Protein AF-A0A240CCH0-F1 (afdb_monomer)

Mean predicted aligned error: 7.65 Å

Solvent-accessible surface area (backbone atoms only — not comparable to full-atom values): 7512 Å² total; per-residue (Å²): 132,91,73,50,60,68,54,50,53,52,48,42,43,70,39,34,40,40,63,88,88,50,55,71,71,58,51,34,51,34,49,73,75,74,46,52,63,71,65,44,54,63,55,50,75,82,40,58,70,45,80,42,80,54,97,92,39,81,43,74,23,41,44,98,39,40,52,61,56,38,50,51,52,54,50,48,55,53,52,50,49,59,53,50,50,52,51,50,52,54,51,52,50,51,51,50,54,50,52,51,51,55,59,73,67,50,93,55,100,53,88,57,53,67,60,50,54,51,51,51,52,51,47,57,68,72,67,50,131

Radius of gyration: 25.86 Å; Cα contacts (8 Å, |Δi|>4): 85; chains: 1; bounding box: 55×28×75 Å

pLDDT: mean 89.62, std 11.73, range [39.0, 98.44]

Nearest PDB structures (foldseek):
  7d18-assembly1_A  TM=2.491E-01  e=4.962E+00  Acidobacteriales bacterium 59-55

Structure (mmCIF, N/CA/C/O backbone):
data_AF-A0A240CCH0-F1
#
_entry.id   AF-A0A240CCH0-F1
#
loop_
_atom_site.group_PDB
_atom_site.id
_atom_site.type_symbol
_atom_site.label_atom_id
_atom_site.label_alt_id
_atom_site.label_comp_id
_atom_site.label_asym_id
_atom_site.label_entity_id
_atom_site.label_seq_id
_atom_site.pdbx_PDB_ins_code
_atom_site.Cartn_x
_atom_site.Cartn_y
_atom_site.Cartn_z
_atom_site.occupancy
_atom_site.B_iso_or_equiv
_atom_site.auth_seq_id
_atom_site.auth_comp_id
_atom_site.auth_asym_id
_atom_site.auth_atom_id
_atom_site.pdbx_PDB_model_num
ATOM 1 N N . MET A 1 1 ? 10.744 -8.075 18.490 1.00 41.22 1 MET A N 1
ATOM 2 C CA . MET A 1 1 ? 9.514 -8.696 19.030 1.00 41.22 1 MET A CA 1
ATOM 3 C C . MET A 1 1 ? 8.571 -8.939 17.858 1.00 41.22 1 MET A C 1
ATOM 5 O O . MET A 1 1 ? 8.174 -7.968 17.230 1.00 41.22 1 MET A O 1
ATOM 9 N N . LEU A 1 2 ? 8.290 -10.198 17.497 1.00 53.16 2 LEU A N 1
ATOM 10 C CA . LEU A 1 2 ? 7.266 -10.518 16.492 1.00 53.16 2 LEU A CA 1
ATOM 11 C C . LEU A 1 2 ? 5.896 -10.219 17.112 1.00 53.16 2 LEU A C 1
ATOM 13 O O . LEU A 1 2 ? 5.491 -10.874 18.069 1.00 53.16 2 LEU A O 1
ATOM 17 N N . LEU A 1 3 ? 5.216 -9.187 16.617 1.00 77.94 3 LEU A N 1
ATOM 18 C CA . LEU A 1 3 ? 3.843 -8.885 17.013 1.00 77.94 3 LEU A CA 1
ATOM 19 C C . LEU A 1 3 ? 2.902 -9.852 16.287 1.00 77.94 3 LEU A C 1
ATOM 21 O O . LEU A 1 3 ? 3.013 -10.030 15.076 1.00 77.94 3 LEU A O 1
ATOM 25 N N . SER A 1 4 ? 1.970 -10.469 17.016 1.00 92.94 4 SER A N 1
ATOM 26 C CA . SER A 1 4 ? 0.920 -11.293 16.403 1.00 92.94 4 SER A CA 1
ATOM 27 C C . SER A 1 4 ? -0.037 -10.431 15.566 1.00 92.94 4 SER A C 1
ATOM 29 O O . SER A 1 4 ? -0.204 -9.245 15.859 1.00 92.94 4 SER A O 1
ATOM 31 N N . PHE A 1 5 ? -0.743 -11.009 14.586 1.00 94.88 5 PHE A N 1
ATOM 32 C CA . PHE A 1 5 ? -1.762 -10.270 13.819 1.00 94.88 5 PHE A CA 1
ATOM 33 C C . PHE A 1 5 ? -2.822 -9.625 14.716 1.00 94.88 5 PHE A C 1
ATOM 35 O O . PHE A 1 5 ? -3.210 -8.481 14.499 1.00 94.88 5 PHE A O 1
ATOM 42 N N . LYS A 1 6 ? -3.222 -10.312 15.790 1.00 94.94 6 LYS A N 1
ATOM 43 C CA . LYS A 1 6 ? -4.138 -9.764 16.795 1.00 94.94 6 LYS A CA 1
ATOM 44 C C . LYS A 1 6 ? -3.549 -8.529 17.489 1.00 94.94 6 LYS A C 1
ATOM 46 O O . LYS A 1 6 ? -4.237 -7.525 17.649 1.00 94.94 6 LYS A O 1
ATOM 51 N N . SER A 1 7 ? -2.268 -8.576 17.860 1.00 95.25 7 SER A N 1
ATOM 52 C CA . SER A 1 7 ? -1.555 -7.429 18.441 1.00 95.25 7 SER A CA 1
ATOM 53 C C . SER A 1 7 ? -1.483 -6.249 17.468 1.00 95.25 7 SER A C 1
ATOM 55 O O . SER A 1 7 ? -1.626 -5.106 17.894 1.00 95.25 7 SER A O 1
ATOM 57 N N . LEU A 1 8 ? -1.314 -6.515 16.170 1.00 95.69 8 LEU A N 1
ATOM 58 C CA . LEU A 1 8 ? -1.315 -5.482 15.132 1.00 95.69 8 LEU A CA 1
ATOM 59 C C . LEU A 1 8 ? -2.694 -4.826 14.988 1.00 95.69 8 LEU A C 1
ATOM 61 O O . LEU A 1 8 ? -2.768 -3.601 14.965 1.00 95.69 8 LEU A O 1
ATOM 65 N N . ILE A 1 9 ? -3.785 -5.600 14.994 1.00 96.12 9 ILE A N 1
ATOM 66 C CA . ILE A 1 9 ? -5.150 -5.044 14.997 1.00 96.12 9 ILE A CA 1
ATOM 67 C C . ILE A 1 9 ? -5.389 -4.159 16.224 1.00 96.12 9 ILE A C 1
ATOM 69 O O . ILE A 1 9 ? -5.875 -3.036 16.084 1.00 96.12 9 ILE A O 1
ATOM 73 N N . PHE A 1 10 ? -4.992 -4.603 17.421 1.00 95.06 10 PHE A N 1
ATOM 74 C CA . PHE A 1 10 ? -5.100 -3.766 18.620 1.00 95.06 10 PHE A CA 1
ATOM 75 C C . PHE A 1 10 ? -4.282 -2.481 18.518 1.00 95.06 10 PHE A C 1
ATOM 77 O O . PHE A 1 10 ? -4.746 -1.425 18.945 1.00 95.06 10 PHE A O 1
ATOM 84 N N . TYR A 1 11 ? -3.088 -2.548 17.932 1.00 94.56 11 TYR A N 1
ATOM 85 C CA . TYR A 1 11 ? -2.259 -1.369 17.731 1.00 94.56 11 TYR A CA 1
ATOM 86 C C . TYR A 1 11 ? -2.895 -0.377 16.746 1.00 94.56 11 TYR A C 1
ATOM 88 O O . TYR A 1 11 ? -2.901 0.823 17.013 1.00 94.56 11 TYR A O 1
ATOM 96 N N . MET A 1 12 ? -3.512 -0.858 15.661 1.00 95.19 12 MET A N 1
ATOM 97 C CA . MET A 1 12 ? -4.259 -0.004 14.728 1.00 95.19 12 MET A CA 1
ATOM 98 C C . MET A 1 12 ? -5.436 0.690 15.423 1.00 95.19 12 MET A C 1
ATOM 100 O O . MET A 1 12 ? -5.598 1.903 15.294 1.00 95.19 12 MET A O 1
ATOM 104 N N . LYS A 1 13 ? -6.196 -0.038 16.249 1.00 95.19 13 LYS A N 1
ATOM 105 C CA . LYS A 1 13 ? -7.265 0.554 17.073 1.00 95.19 13 LYS A CA 1
ATOM 106 C C . LYS A 1 13 ? -6.728 1.596 18.048 1.00 95.19 13 LYS A C 1
ATOM 108 O O . LYS A 1 13 ? -7.287 2.682 18.179 1.00 95.19 13 LYS A O 1
ATOM 113 N N . PHE A 1 14 ? -5.610 1.300 18.713 1.00 94.00 14 PHE A N 1
ATOM 114 C CA . PHE A 1 14 ? -4.947 2.258 19.596 1.00 94.00 14 PHE A CA 1
ATOM 115 C C . PHE A 1 14 ? -4.561 3.539 18.845 1.00 94.00 14 PHE A C 1
ATOM 117 O O . PHE A 1 14 ? -4.776 4.630 19.373 1.00 94.00 14 PHE A O 1
ATOM 124 N N . LYS A 1 15 ? -4.077 3.406 17.605 1.00 93.56 15 LYS A N 1
ATOM 125 C CA . LYS A 1 15 ? -3.738 4.507 16.697 1.00 93.56 15 LYS A CA 1
ATOM 126 C C . LYS A 1 15 ? -4.941 5.262 16.129 1.00 93.56 15 LYS A C 1
ATOM 128 O O . LYS A 1 15 ? -4.724 6.278 15.482 1.00 93.56 15 LYS A O 1
ATOM 133 N N . GLY A 1 16 ? -6.173 4.847 16.416 1.00 94.44 16 GLY A N 1
ATOM 134 C CA . GLY A 1 16 ? -7.388 5.545 15.985 1.00 94.44 16 GLY A CA 1
ATOM 135 C C . GLY A 1 16 ? -8.019 4.998 14.707 1.00 94.44 16 GLY A C 1
ATOM 136 O O . GLY A 1 16 ? -8.859 5.675 14.133 1.00 94.44 16 GLY A O 1
ATOM 137 N N . VAL A 1 17 ? -7.631 3.797 14.262 1.00 96.69 17 VAL A N 1
ATOM 138 C CA . VAL A 1 17 ? -8.295 3.121 13.141 1.00 96.69 17 VAL A CA 1
ATOM 139 C C . VAL A 1 17 ? -9.590 2.468 13.610 1.00 96.69 17 VAL A C 1
ATOM 141 O O . VAL A 1 17 ? -9.593 1.665 14.549 1.00 96.69 17 VAL A O 1
ATOM 144 N N . GLU A 1 18 ? -10.675 2.801 12.926 1.00 97.06 18 GLU A N 1
ATOM 145 C CA . GLU A 1 18 ? -12.004 2.237 13.134 1.00 97.06 18 GLU A CA 1
ATOM 146 C C . GLU A 1 18 ? -12.183 0.924 12.354 1.00 97.06 18 GLU A C 1
ATOM 148 O O . GLU A 1 18 ? -11.455 0.629 11.406 1.00 97.06 18 GLU A O 1
ATOM 153 N N . PHE A 1 19 ? -13.115 0.088 12.810 1.00 97.06 19 PHE A N 1
ATOM 154 C CA . PHE A 1 19 ? -13.404 -1.234 12.237 1.00 97.06 19 PHE A CA 1
ATOM 155 C C . PHE A 1 19 ? -14.921 -1.398 12.073 1.00 97.06 19 PHE A C 1
ATOM 157 O O . PHE A 1 19 ? -15.514 -2.381 12.513 1.00 97.06 19 PHE A O 1
ATOM 164 N N . ASN A 1 20 ? -15.561 -0.387 11.491 1.00 96.94 20 ASN A N 1
ATOM 165 C CA . ASN A 1 20 ? -17.010 -0.299 11.329 1.00 96.94 20 ASN A CA 1
ATOM 166 C C . ASN A 1 20 ? -17.514 -1.186 10.180 1.00 96.94 20 ASN A C 1
ATOM 168 O O . ASN A 1 20 ? -18.660 -1.630 10.201 1.00 96.94 20 ASN A O 1
ATOM 172 N N . HIS A 1 21 ? -16.666 -1.461 9.180 1.00 96.38 21 HIS A N 1
ATOM 173 C CA . HIS A 1 21 ? -17.048 -2.173 7.949 1.00 96.38 21 HIS A CA 1
ATOM 174 C C . HIS A 1 21 ? -16.407 -3.556 7.781 1.00 96.38 21 HIS A C 1
ATOM 176 O O . HIS A 1 21 ? -16.568 -4.194 6.741 1.00 96.38 21 HIS A O 1
ATOM 182 N N . ILE A 1 22 ? -15.654 -4.018 8.776 1.00 95.31 22 ILE A N 1
ATOM 183 C CA . ILE A 1 22 ? -14.973 -5.313 8.761 1.00 95.31 22 ILE A CA 1
ATOM 184 C C . ILE A 1 22 ? -14.777 -5.786 10.197 1.00 95.31 22 ILE A C 1
ATOM 186 O O . ILE A 1 22 ? -14.419 -5.000 11.074 1.00 95.31 22 ILE A O 1
ATOM 190 N N . ASN A 1 23 ? -14.993 -7.073 10.455 1.00 96.00 23 ASN A N 1
ATOM 191 C CA . ASN A 1 23 ? -14.751 -7.611 11.791 1.00 96.00 23 ASN A CA 1
ATOM 192 C C . ASN A 1 23 ? -13.257 -7.912 12.020 1.00 96.00 23 ASN A C 1
ATOM 194 O O . ASN A 1 23 ? -12.466 -8.038 11.084 1.00 96.00 23 ASN A O 1
ATOM 198 N N . GLU A 1 24 ? -12.854 -8.054 13.285 1.00 94.56 24 GLU A N 1
ATOM 199 C CA . GLU A 1 24 ? -11.447 -8.287 13.640 1.00 94.56 24 GLU A CA 1
ATOM 200 C C . GLU A 1 24 ? -10.872 -9.573 13.035 1.00 94.56 24 GLU A C 1
ATOM 202 O O . GLU A 1 24 ? -9.704 -9.603 12.656 1.00 94.56 24 GLU A O 1
ATOM 207 N N . PHE A 1 25 ? -11.674 -10.635 12.934 1.00 96.12 25 PHE A N 1
ATOM 208 C CA . PHE A 1 25 ? -11.224 -11.913 12.384 1.00 96.12 25 PHE A CA 1
ATOM 209 C C . PHE A 1 25 ? -10.898 -11.794 10.891 1.00 96.12 25 PHE A C 1
ATOM 211 O O . PHE A 1 25 ? -9.861 -12.272 10.430 1.00 96.12 25 PHE A O 1
ATOM 218 N N . GLU A 1 26 ? -11.747 -11.105 10.134 1.00 96.81 26 GLU A N 1
ATOM 219 C CA . GLU A 1 26 ? -1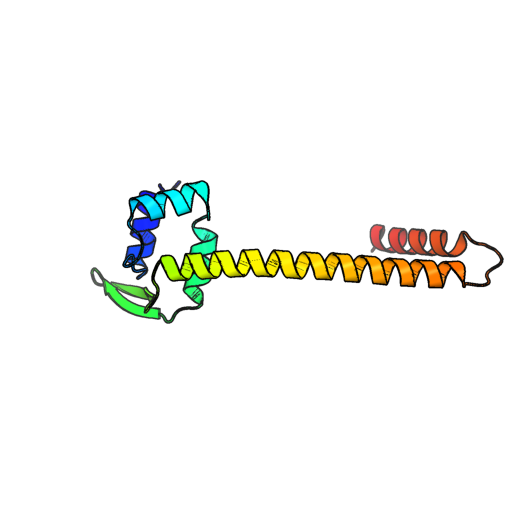1.497 -10.790 8.731 1.00 96.81 26 GLU A CA 1
ATOM 220 C C . GLU A 1 26 ? -10.301 -9.854 8.569 1.00 96.81 26 GLU A C 1
ATOM 222 O O . GLU A 1 26 ? -9.465 -10.085 7.697 1.00 96.81 26 GLU A O 1
ATOM 227 N N . ALA A 1 27 ? -10.163 -8.845 9.430 1.00 96.75 27 ALA A N 1
ATOM 228 C CA . ALA A 1 27 ? -9.014 -7.948 9.400 1.00 96.75 27 ALA A CA 1
ATOM 229 C C . ALA A 1 27 ? -7.689 -8.681 9.680 1.00 96.75 27 ALA A C 1
ATOM 231 O O . ALA A 1 27 ? -6.691 -8.420 9.008 1.00 96.75 27 ALA A O 1
ATOM 232 N N . ILE A 1 28 ? -7.680 -9.651 10.603 1.00 96.56 28 ILE A N 1
ATOM 233 C CA . ILE A 1 28 ? -6.533 -10.545 10.832 1.00 96.56 28 ILE A CA 1
ATOM 234 C C . ILE A 1 28 ? -6.201 -11.322 9.557 1.00 96.56 28 ILE A C 1
ATOM 236 O O . ILE A 1 28 ? -5.056 -11.283 9.113 1.00 96.56 28 ILE A O 1
ATOM 240 N N . LYS A 1 29 ? -7.196 -11.951 8.915 1.00 96.94 29 LYS A N 1
ATOM 241 C CA . LYS A 1 29 ? -6.983 -12.667 7.645 1.00 96.94 29 LYS A CA 1
ATOM 242 C C . LYS A 1 29 ? -6.448 -11.757 6.545 1.00 96.94 29 LYS A C 1
ATOM 244 O O . LYS A 1 29 ? -5.674 -12.197 5.699 1.00 96.94 29 LYS A O 1
ATOM 249 N N . VAL A 1 30 ? -6.862 -10.492 6.528 1.00 96.69 30 VAL A N 1
ATOM 250 C CA . VAL A 1 30 ? -6.330 -9.510 5.585 1.00 96.69 30 VAL A CA 1
ATOM 251 C C . VAL A 1 30 ? -4.847 -9.261 5.843 1.00 96.69 30 VAL A C 1
ATOM 253 O O . VAL A 1 30 ? -4.082 -9.308 4.882 1.00 96.69 30 VAL A O 1
ATOM 256 N N . LEU A 1 31 ? -4.449 -9.043 7.101 1.00 95.56 31 LEU A N 1
ATOM 257 C CA . LEU A 1 31 ? -3.044 -8.846 7.478 1.00 95.56 31 LEU A CA 1
ATOM 258 C C . LEU A 1 31 ? -2.167 -10.084 7.236 1.00 95.56 31 LEU A C 1
ATOM 260 O O . LEU A 1 31 ? -0.958 -9.959 7.050 1.00 95.56 31 LEU A O 1
ATOM 264 N N . GLU A 1 32 ? -2.773 -11.268 7.265 1.00 95.06 32 GLU A N 1
ATOM 265 C CA . GLU A 1 32 ? -2.086 -12.544 7.084 1.00 95.06 32 GLU A CA 1
ATOM 266 C C . GLU A 1 32 ? -1.903 -12.914 5.608 1.00 95.06 32 GLU A C 1
ATOM 268 O O . GLU A 1 32 ? -0.815 -13.322 5.209 1.00 95.06 32 GLU A O 1
ATOM 273 N N . TYR A 1 33 ? -2.942 -12.743 4.785 1.00 94.94 33 TYR A N 1
ATOM 274 C CA . TYR A 1 33 ? -2.972 -13.315 3.433 1.00 94.94 33 TYR A CA 1
ATOM 275 C C . TYR A 1 33 ? -3.069 -12.296 2.296 1.00 94.94 33 TYR A C 1
ATOM 277 O O . TYR A 1 33 ? -2.828 -12.662 1.147 1.00 94.94 33 TYR A O 1
ATOM 285 N N . LYS A 1 34 ? -3.476 -11.047 2.559 1.00 92.44 34 LYS A N 1
ATOM 286 C CA . LYS A 1 34 ? -3.814 -10.084 1.489 1.00 92.44 34 LYS A CA 1
ATOM 287 C C . LYS A 1 34 ? -2.928 -8.845 1.470 1.00 92.44 34 LYS A C 1
ATOM 289 O O . LYS A 1 34 ? -2.531 -8.396 0.402 1.00 92.44 34 LYS A O 1
ATOM 294 N N . ASN A 1 35 ? -2.650 -8.266 2.631 1.00 93.69 35 ASN A N 1
ATOM 295 C CA . ASN A 1 35 ? -1.817 -7.078 2.789 1.00 93.69 35 ASN A CA 1
ATOM 296 C C . ASN A 1 35 ? -0.973 -7.225 4.049 1.00 93.69 35 ASN A C 1
ATOM 298 O O . ASN A 1 35 ? -1.409 -7.848 5.000 1.00 93.69 35 ASN A O 1
ATOM 302 N N . TYR A 1 36 ? 0.198 -6.600 4.099 1.00 92.62 36 TYR A N 1
ATOM 303 C CA . TYR A 1 36 ? 1.001 -6.561 5.319 1.00 92.62 36 TYR A CA 1
ATOM 304 C C . TYR A 1 36 ? 0.776 -5.247 6.072 1.00 92.62 36 TYR A C 1
ATOM 306 O O . TYR A 1 36 ? 0.518 -4.200 5.474 1.00 92.62 36 TYR A O 1
ATOM 314 N N . TYR A 1 37 ? 0.916 -5.299 7.396 1.00 94.44 37 TYR A N 1
ATOM 315 C CA . TYR A 1 37 ? 0.652 -4.172 8.293 1.00 94.44 37 TYR A CA 1
ATOM 316 C C . TYR A 1 37 ? 1.349 -2.874 7.867 1.00 94.44 37 TYR A C 1
ATOM 318 O O . TYR A 1 37 ? 0.698 -1.838 7.792 1.00 94.44 37 TYR A O 1
ATOM 326 N N . PHE A 1 38 ? 2.644 -2.922 7.532 1.00 92.94 38 PHE A N 1
ATOM 327 C CA . PHE A 1 38 ? 3.404 -1.712 7.196 1.00 92.94 38 PHE A CA 1
ATOM 328 C C . PHE A 1 38 ? 2.853 -0.972 5.970 1.00 92.94 38 PHE A C 1
ATOM 330 O O . PHE A 1 38 ? 2.880 0.255 5.959 1.00 92.94 38 PHE A O 1
ATOM 337 N N . LYS A 1 39 ? 2.288 -1.691 4.988 1.00 93.88 39 LYS A N 1
ATOM 338 C CA . LYS A 1 39 ? 1.628 -1.081 3.825 1.00 93.88 39 LYS A CA 1
ATOM 339 C C . LYS A 1 39 ? 0.365 -0.327 4.229 1.00 93.88 39 LYS A C 1
ATOM 341 O O . LYS A 1 39 ? 0.166 0.810 3.826 1.00 93.88 39 LYS A O 1
ATOM 346 N N . LEU A 1 40 ? -0.492 -0.950 5.037 1.00 95.50 40 LEU A N 1
ATOM 347 C CA . LEU A 1 40 ? -1.715 -0.287 5.500 1.00 95.50 40 LEU A CA 1
ATOM 348 C C . LEU A 1 40 ? -1.386 0.886 6.428 1.00 95.50 40 LEU A C 1
ATOM 350 O O . LEU A 1 40 ? -2.004 1.941 6.336 1.00 95.50 40 LEU A O 1
ATOM 354 N N . ASN A 1 41 ? -0.365 0.724 7.270 1.00 93.25 41 ASN A N 1
ATOM 355 C CA . ASN A 1 41 ? 0.108 1.755 8.182 1.00 93.25 41 ASN A CA 1
ATOM 356 C C . ASN A 1 41 ? 0.612 2.999 7.436 1.00 93.25 41 ASN A C 1
ATOM 358 O O . ASN A 1 41 ? 0.314 4.103 7.875 1.00 93.25 41 ASN A O 1
ATOM 362 N N . SER A 1 42 ? 1.323 2.852 6.309 1.00 94.50 42 SER A N 1
ATOM 363 C CA . SER A 1 42 ? 1.776 4.015 5.527 1.00 94.50 42 SER A CA 1
ATOM 364 C C . SER A 1 42 ? 0.625 4.830 4.938 1.00 94.50 42 SER A C 1
ATOM 366 O O . SER A 1 42 ? 0.771 6.027 4.724 1.00 94.50 42 SER A O 1
ATOM 368 N N . TYR A 1 43 ? -0.542 4.221 4.703 1.00 95.50 43 TYR A N 1
ATOM 369 C CA . TYR A 1 43 ? -1.711 4.961 4.222 1.00 95.50 43 TYR A CA 1
ATOM 370 C C . TYR A 1 43 ? -2.387 5.791 5.311 1.00 95.50 43 TYR A C 1
ATOM 372 O O . TYR A 1 43 ? -3.101 6.736 4.985 1.00 95.50 43 TYR A O 1
ATOM 380 N N . MET A 1 44 ? -2.149 5.487 6.590 1.00 94.25 44 MET A N 1
ATOM 381 C CA . MET A 1 44 ? -2.715 6.262 7.695 1.00 94.25 44 MET A CA 1
ATOM 382 C C . MET A 1 44 ? -2.149 7.685 7.749 1.00 94.25 44 MET A C 1
ATOM 384 O O . MET A 1 44 ? -2.831 8.588 8.223 1.00 94.25 44 MET A O 1
ATOM 388 N N . ASP A 1 45 ? -0.930 7.913 7.250 1.00 90.94 45 ASP A N 1
ATOM 389 C CA . ASP A 1 45 ? -0.321 9.250 7.215 1.00 90.94 45 ASP A CA 1
ATOM 390 C C . ASP A 1 45 ? -1.058 10.223 6.281 1.00 90.94 45 ASP A C 1
ATOM 392 O O . ASP A 1 45 ? -0.906 11.433 6.420 1.00 90.94 45 ASP A O 1
ATOM 396 N N . ASN A 1 46 ? -1.931 9.713 5.406 1.00 92.19 46 ASN A N 1
ATOM 397 C CA . ASN A 1 46 ? -2.823 10.528 4.579 1.00 92.19 46 ASN A CA 1
ATOM 398 C C . ASN A 1 46 ? -4.053 11.052 5.345 1.00 92.19 46 ASN A C 1
ATOM 400 O O . ASN A 1 46 ? -4.855 11.789 4.775 1.00 92.19 46 ASN A O 1
ATOM 404 N N . TYR A 1 47 ? -4.228 10.665 6.613 1.00 94.81 47 TYR A N 1
ATOM 405 C CA . TYR A 1 47 ? -5.366 11.049 7.445 1.00 94.81 47 TYR A CA 1
ATOM 406 C C . TYR A 1 47 ? -4.951 12.041 8.536 1.00 94.81 47 TYR A C 1
ATOM 408 O O . TYR A 1 47 ? -3.852 11.926 9.091 1.00 94.81 47 TYR A O 1
ATOM 416 N N . PRO A 1 48 ? -5.835 12.991 8.897 1.00 94.31 48 PRO A N 1
ATOM 417 C CA . PRO A 1 48 ? -5.560 13.949 9.958 1.00 94.31 48 PRO A CA 1
ATOM 418 C C . PRO A 1 48 ? -5.318 13.248 11.300 1.00 94.31 48 PRO A C 1
ATOM 420 O O . PRO A 1 48 ? -5.896 12.198 11.595 1.00 94.31 48 PRO A O 1
ATOM 423 N N . LYS A 1 49 ? -4.466 13.855 12.128 1.00 94.88 49 LYS A N 1
ATOM 424 C CA . LYS A 1 49 ? -4.117 13.374 13.470 1.00 94.88 49 LYS A CA 1
ATOM 425 C C . LYS A 1 49 ? -4.684 14.322 14.522 1.00 94.88 49 LYS A C 1
ATOM 427 O O . LYS A 1 49 ? -4.771 15.526 14.298 1.00 94.88 49 LYS A O 1
ATOM 432 N N . GLN A 1 50 ? -5.044 13.773 15.676 1.00 94.00 50 GLN A N 1
ATOM 433 C CA . GLN A 1 50 ? -5.396 14.528 16.871 1.00 94.00 50 GLN A CA 1
ATOM 434 C C . GLN A 1 50 ? -4.545 14.087 18.059 1.00 94.00 50 GLN A C 1
ATOM 436 O O . GLN A 1 50 ? -4.255 12.900 18.234 1.00 94.00 50 GLN A O 1
ATOM 441 N N . THR A 1 51 ? -4.192 15.045 18.909 1.00 95.06 51 THR A N 1
ATOM 442 C CA . THR A 1 51 ? -3.501 14.781 20.169 1.00 95.06 51 THR A CA 1
ATOM 443 C C . THR A 1 51 ? -4.524 14.530 21.266 1.00 95.06 51 THR A C 1
ATOM 445 O O . THR A 1 51 ? -5.347 15.392 21.567 1.00 95.06 51 THR A O 1
ATOM 448 N N . VAL A 1 52 ? -4.460 13.360 21.897 1.00 92.25 52 VAL A N 1
ATOM 449 C CA . VAL A 1 52 ? -5.348 12.970 23.000 1.00 92.25 52 VAL A CA 1
ATOM 450 C C . VAL A 1 52 ? -4.545 12.617 24.243 1.00 92.25 52 VAL A C 1
ATOM 452 O O . VAL A 1 52 ? -3.429 12.107 24.158 1.00 92.25 52 VAL A O 1
ATOM 455 N N . LYS A 1 53 ? -5.117 12.866 25.424 1.00 92.75 53 LYS A N 1
ATOM 456 C CA . LYS A 1 53 ? -4.514 12.450 26.693 1.00 92.75 53 LYS A CA 1
ATOM 457 C C . LYS A 1 53 ? -4.917 11.005 27.000 1.00 92.75 53 LYS A C 1
ATOM 459 O O . LYS A 1 53 ? -6.097 10.717 27.174 1.00 92.75 53 LYS A O 1
ATOM 464 N N . TYR A 1 54 ? -3.947 10.101 27.089 1.00 89.44 54 TYR A N 1
ATOM 465 C CA . TYR A 1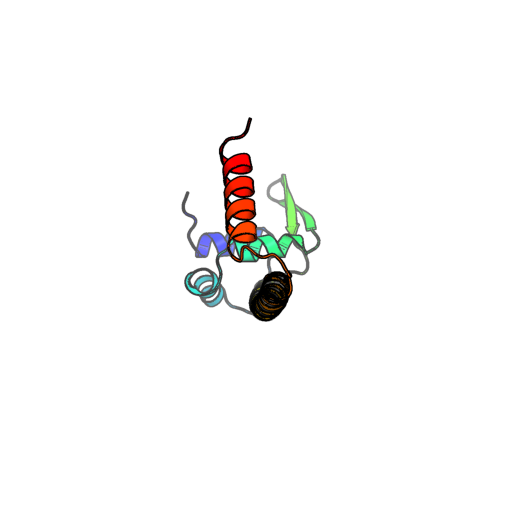 54 ? -4.138 8.692 27.434 1.00 89.44 54 TYR A CA 1
ATOM 466 C C . TYR A 1 54 ? -3.154 8.301 28.539 1.00 89.44 54 TYR A C 1
ATOM 468 O O . TYR A 1 54 ? -1.954 8.509 28.400 1.00 89.44 54 TYR A O 1
ATOM 476 N N . GLN A 1 55 ? -3.661 7.776 29.661 1.00 91.44 55 GLN A N 1
ATOM 477 C CA . GLN A 1 55 ? -2.845 7.390 30.829 1.00 91.44 55 GLN A CA 1
ATOM 478 C C . GLN A 1 55 ? -1.863 8.486 31.299 1.00 91.44 55 GLN A C 1
ATOM 480 O O . GLN A 1 55 ? -0.726 8.219 31.670 1.00 91.44 55 GLN A O 1
ATOM 485 N N . GLY A 1 56 ? -2.296 9.750 31.265 1.00 90.69 56 GLY A N 1
ATOM 486 C CA . GLY A 1 56 ? -1.474 10.887 31.694 1.00 90.69 56 GLY A CA 1
ATOM 487 C C . GLY A 1 56 ? -0.471 11.397 30.654 1.00 90.69 56 GLY A C 1
ATOM 488 O O . GLY A 1 56 ? 0.116 12.450 30.882 1.00 90.69 56 GLY A O 1
ATOM 489 N N . GLN A 1 57 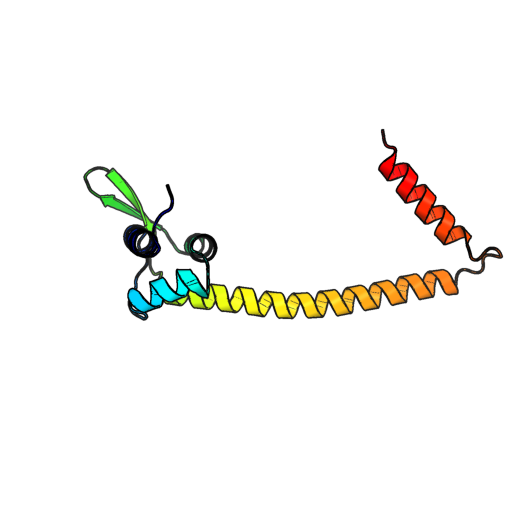? -0.329 10.729 29.507 1.00 90.88 57 GLN A N 1
ATOM 490 C CA . GLN A 1 57 ? 0.552 11.135 28.410 1.00 90.88 57 GLN A CA 1
ATOM 491 C C . GLN A 1 57 ? -0.247 11.656 27.213 1.00 90.88 57 GLN A C 1
ATOM 493 O O . GLN A 1 57 ? -1.385 11.248 26.985 1.00 90.88 57 GLN A O 1
ATOM 498 N N . PHE A 1 58 ? 0.349 12.564 26.441 1.00 91.62 58 PHE A N 1
ATOM 499 C CA . PHE A 1 58 ? -0.210 13.009 25.167 1.00 91.62 58 PHE A CA 1
ATOM 500 C C . PHE A 1 58 ? 0.216 12.045 24.059 1.00 91.62 58 PHE A C 1
ATOM 502 O O . PHE A 1 58 ? 1.405 11.794 23.880 1.00 91.62 58 PHE A O 1
ATOM 509 N N . VAL A 1 59 ? -0.755 11.500 23.330 1.00 93.19 59 VAL A N 1
ATOM 510 C CA . VAL A 1 59 ? -0.529 10.573 22.216 1.00 93.19 59 VAL A CA 1
ATOM 511 C C . VAL A 1 59 ? -1.282 11.043 20.980 1.00 93.19 59 VAL A C 1
ATOM 513 O O . VAL A 1 59 ? -2.410 11.523 21.077 1.00 93.19 59 VAL A O 1
ATOM 516 N N . GLU A 1 60 ? -0.672 10.879 19.810 1.00 93.31 60 GLU A N 1
ATOM 517 C CA . GLU A 1 60 ? -1.337 11.147 18.535 1.00 93.31 60 GLU A CA 1
ATOM 518 C C . GLU A 1 60 ? -2.168 9.946 18.081 1.00 93.31 60 GLU A C 1
ATOM 520 O O . GLU A 1 60 ? -1.701 8.799 18.095 1.00 93.31 60 GLU A O 1
ATOM 525 N N . LYS A 1 61 ? -3.393 10.226 17.634 1.00 93.75 61 LYS A N 1
ATOM 526 C CA . LYS A 1 61 ? -4.294 9.259 17.006 1.00 93.75 61 LYS A CA 1
ATOM 527 C C . LYS A 1 61 ? -4.832 9.808 15.696 1.00 93.75 61 LYS A C 1
ATOM 529 O O . LYS A 1 61 ? -5.155 10.988 15.607 1.00 93.75 61 LYS A O 1
ATOM 534 N N . HIS A 1 62 ? -4.961 8.947 14.700 1.00 93.44 62 HIS A N 1
ATOM 535 C CA . HIS A 1 62 ? -5.603 9.284 13.439 1.00 93.44 62 HIS A CA 1
ATOM 536 C C . HIS A 1 62 ? -7.103 9.526 13.644 1.00 93.44 62 HIS A C 1
ATOM 538 O O . HIS A 1 62 ? -7.704 9.024 14.597 1.00 93.44 62 HIS A O 1
ATOM 544 N N . GLN A 1 63 ? -7.691 10.334 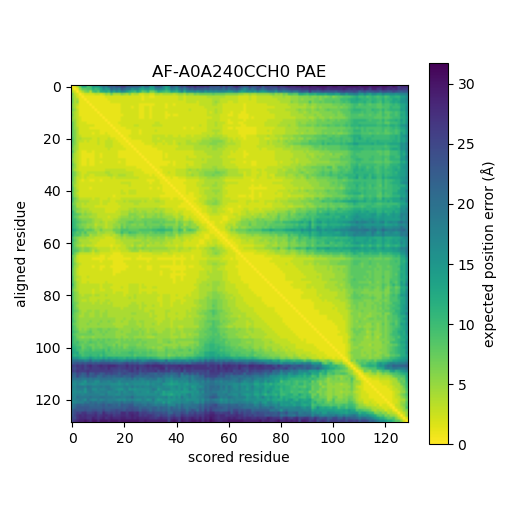12.768 1.00 92.94 63 GLN A N 1
ATOM 545 C CA . GLN A 1 63 ? -9.116 10.652 12.723 1.00 92.94 63 GLN A CA 1
ATOM 546 C C . GLN A 1 63 ? -9.706 10.273 11.371 1.00 92.94 63 GLN A C 1
ATOM 548 O O . GLN A 1 63 ? -9.026 10.371 10.350 1.00 92.94 63 GLN A O 1
ATOM 553 N N . ASN A 1 64 ? -10.988 9.897 11.374 1.00 92.25 64 ASN A N 1
ATOM 554 C CA . ASN A 1 64 ? -11.766 9.600 10.169 1.00 92.25 64 ASN A CA 1
ATOM 555 C C . ASN A 1 64 ? -11.115 8.531 9.273 1.00 92.25 64 ASN A C 1
ATOM 557 O O . ASN A 1 64 ? -11.107 8.665 8.050 1.00 92.25 64 ASN A O 1
ATOM 561 N N . VAL A 1 65 ? -10.536 7.490 9.880 1.00 95.81 65 VAL A N 1
ATOM 562 C CA . VAL A 1 65 ? -9.904 6.381 9.160 1.00 95.81 65 VAL A CA 1
ATOM 563 C C . VAL A 1 65 ? -10.494 5.052 9.613 1.00 95.81 65 VAL A C 1
ATOM 565 O O . VAL A 1 65 ? -10.294 4.622 10.747 1.00 95.81 65 VAL A O 1
ATOM 568 N N . ASP A 1 66 ? -11.203 4.378 8.711 1.00 96.94 66 ASP A N 1
ATOM 569 C CA . ASP A 1 66 ? -11.620 2.991 8.895 1.00 96.94 66 ASP A CA 1
ATOM 570 C C . ASP A 1 66 ? -10.608 2.050 8.232 1.00 96.94 66 ASP A C 1
ATOM 572 O O . ASP A 1 66 ? -9.992 2.370 7.208 1.00 96.94 66 ASP A O 1
ATOM 576 N N . PHE A 1 67 ? -10.451 0.850 8.784 1.00 97.44 67 PHE A N 1
ATOM 577 C CA . PHE A 1 67 ? -9.613 -0.191 8.200 1.00 97.44 67 PHE A CA 1
ATOM 578 C C . PHE A 1 67 ? -9.977 -0.452 6.734 1.00 97.44 67 PHE A C 1
ATOM 580 O O . PHE A 1 67 ? -9.090 -0.652 5.904 1.00 97.44 67 PHE A O 1
ATOM 587 N N . LYS A 1 68 ? -11.268 -0.390 6.383 1.00 96.56 68 LYS A N 1
ATOM 588 C CA . LYS A 1 68 ? -11.747 -0.564 5.012 1.00 96.56 68 LYS A CA 1
ATOM 589 C C . LYS A 1 68 ? -11.211 0.506 4.061 1.00 96.56 68 LYS A C 1
ATOM 591 O O . LYS A 1 68 ? -10.816 0.148 2.953 1.00 96.56 68 LYS A O 1
ATOM 596 N N . ASN A 1 69 ? -11.084 1.763 4.497 1.00 95.88 69 ASN A N 1
ATOM 597 C CA . ASN A 1 69 ? -10.469 2.802 3.668 1.00 95.88 69 ASN A CA 1
ATOM 598 C C . ASN A 1 69 ? -9.017 2.450 3.309 1.00 95.88 69 ASN A C 1
ATOM 600 O O . ASN A 1 69 ? -8.602 2.613 2.163 1.00 95.88 69 ASN A O 1
ATOM 604 N N . LEU A 1 70 ? -8.255 1.916 4.270 1.00 97.25 70 LEU A N 1
ATOM 605 C CA . LEU A 1 70 ? -6.869 1.493 4.043 1.00 97.25 70 LEU A CA 1
ATOM 606 C C . LEU A 1 70 ? -6.790 0.337 3.034 1.00 97.25 70 LEU A C 1
ATOM 608 O O . LEU A 1 70 ? -5.856 0.280 2.233 1.00 97.25 70 LEU A O 1
ATOM 612 N N . LEU A 1 71 ? -7.771 -0.572 3.041 1.00 97.12 71 LEU A N 1
ATOM 613 C CA . LEU A 1 71 ? -7.854 -1.654 2.053 1.00 97.12 71 LEU A CA 1
ATOM 614 C C . LEU A 1 71 ? -8.186 -1.146 0.658 1.00 97.12 71 LEU A C 1
ATOM 616 O O . LEU A 1 71 ? -7.619 -1.639 -0.317 1.00 97.12 71 LEU A O 1
ATOM 620 N N . ASP A 1 72 ? -9.083 -0.172 0.562 1.00 96.38 72 ASP A N 1
ATOM 621 C CA . ASP A 1 72 ? -9.457 0.415 -0.718 1.00 96.38 72 ASP A CA 1
ATOM 622 C C . ASP A 1 72 ? -8.263 1.166 -1.326 1.00 96.38 72 ASP A C 1
ATOM 624 O O . ASP A 1 72 ? -7.942 0.954 -2.495 1.00 96.38 72 ASP A O 1
ATOM 628 N N . LEU A 1 73 ? -7.506 1.915 -0.514 1.00 96.75 73 LEU A N 1
ATOM 629 C CA . LEU A 1 73 ? -6.234 2.518 -0.932 1.00 96.75 73 LEU A CA 1
ATOM 630 C C . LEU A 1 73 ? -5.208 1.466 -1.375 1.00 96.75 73 LEU A C 1
ATOM 632 O O . LEU A 1 73 ? -4.569 1.630 -2.412 1.00 96.75 73 LEU A O 1
ATOM 636 N N . ALA A 1 74 ? -5.082 0.353 -0.646 1.00 96.38 74 ALA A N 1
ATOM 637 C CA . ALA A 1 74 ? -4.183 -0.736 -1.028 1.00 96.38 74 ALA A CA 1
ATOM 638 C C . ALA A 1 74 ? -4.573 -1.394 -2.364 1.00 96.38 74 ALA A C 1
ATOM 640 O O . ALA A 1 74 ? -3.694 -1.824 -3.118 1.00 96.38 74 ALA A O 1
ATOM 641 N N . SER A 1 75 ? -5.876 -1.478 -2.652 1.00 96.50 75 SER A N 1
ATOM 642 C CA . SER A 1 75 ? -6.410 -1.981 -3.920 1.00 96.50 75 SER A CA 1
ATOM 643 C C . SER A 1 75 ? -6.150 -1.000 -5.064 1.00 96.50 75 SER A C 1
ATOM 645 O O . SER A 1 75 ? -5.708 -1.419 -6.134 1.00 96.50 75 SER A O 1
ATOM 647 N N . LEU A 1 76 ? -6.367 0.299 -4.838 1.00 97.31 76 LEU A N 1
ATOM 648 C CA . LEU A 1 76 ? -6.071 1.348 -5.816 1.00 97.31 76 LEU A CA 1
ATOM 649 C C . LEU A 1 76 ? -4.575 1.400 -6.155 1.00 97.31 76 LEU A C 1
ATOM 651 O O . LEU A 1 76 ? -4.224 1.426 -7.330 1.00 97.31 76 LEU A O 1
ATOM 655 N N . ASP A 1 77 ? -3.693 1.320 -5.153 1.00 95.62 77 ASP A N 1
ATOM 656 C CA . ASP A 1 77 ? -2.236 1.218 -5.338 1.00 95.62 77 ASP A CA 1
ATOM 657 C C . ASP A 1 77 ? -1.850 0.037 -6.243 1.00 95.62 77 ASP A C 1
ATOM 659 O O . ASP A 1 77 ? -1.041 0.170 -7.164 1.00 95.62 77 ASP A O 1
ATOM 663 N N . MET A 1 78 ? -2.460 -1.127 -6.014 1.00 95.00 78 MET A N 1
ATOM 664 C CA . MET A 1 78 ? -2.220 -2.311 -6.833 1.00 95.00 78 MET A CA 1
ATOM 665 C C . MET A 1 78 ? -2.685 -2.100 -8.281 1.00 95.00 78 MET A C 1
ATOM 667 O O . MET A 1 78 ? -1.945 -2.406 -9.216 1.00 95.00 78 MET A O 1
ATOM 671 N N . GLN A 1 79 ? -3.896 -1.577 -8.480 1.00 97.81 79 GLN A N 1
ATOM 672 C CA . GLN A 1 79 ? -4.451 -1.325 -9.812 1.00 97.81 79 GLN A CA 1
ATOM 673 C C . GLN A 1 79 ? -3.622 -0.298 -10.586 1.00 97.81 79 GLN A C 1
ATOM 675 O O . GLN A 1 79 ? -3.294 -0.527 -11.752 1.00 97.81 79 GLN A O 1
ATOM 680 N N . LEU A 1 80 ? -3.218 0.788 -9.924 1.00 97.62 80 LEU A N 1
ATOM 681 C CA . LEU A 1 80 ? -2.360 1.812 -10.507 1.00 97.62 80 LEU A CA 1
ATOM 682 C C . LEU A 1 80 ? -1.027 1.217 -10.971 1.00 97.62 80 LEU A C 1
ATOM 684 O O . LEU A 1 80 ? -0.599 1.485 -12.092 1.00 97.62 80 LEU A O 1
ATOM 688 N N . ARG A 1 81 ? -0.403 0.346 -10.165 1.00 97.38 81 ARG A N 1
ATOM 689 C CA . ARG A 1 81 ? 0.833 -0.349 -10.554 1.00 97.38 81 ARG A CA 1
ATOM 690 C C . ARG A 1 81 ? 0.666 -1.129 -11.857 1.00 97.38 81 ARG A C 1
ATOM 692 O O . ARG A 1 81 ? 1.534 -1.050 -12.719 1.00 97.38 81 ARG A O 1
ATOM 699 N N . TYR A 1 82 ? -0.437 -1.856 -12.026 1.00 97.62 82 TYR A N 1
ATOM 700 C CA . TYR A 1 82 ? -0.682 -2.615 -13.258 1.00 97.62 82 TYR A CA 1
ATOM 701 C C . TYR A 1 82 ? -0.879 -1.720 -14.482 1.00 97.62 82 TYR A C 1
ATOM 703 O O . TYR A 1 82 ? -0.478 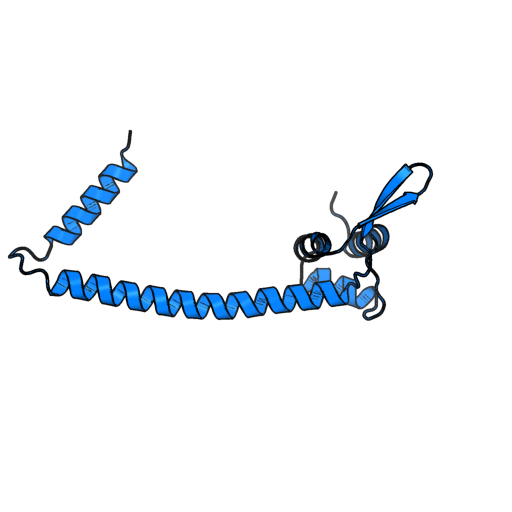-2.099 -15.581 1.00 97.62 82 TYR A O 1
ATOM 711 N N . ILE A 1 83 ? -1.465 -0.536 -14.304 1.00 98.06 83 ILE A N 1
ATOM 712 C CA . ILE A 1 83 ? -1.583 0.461 -15.373 1.00 98.06 83 ILE A CA 1
ATOM 713 C C . ILE A 1 83 ? -0.195 0.999 -15.742 1.00 98.06 83 ILE A C 1
ATOM 715 O O . ILE A 1 83 ? 0.170 0.995 -16.915 1.00 98.06 83 ILE A O 1
ATOM 719 N N . ILE A 1 84 ? 0.603 1.391 -14.744 1.00 98.31 84 ILE A N 1
ATOM 720 C CA . ILE A 1 84 ? 1.962 1.909 -14.951 1.00 98.31 84 ILE A CA 1
ATOM 721 C C . ILE A 1 84 ? 2.841 0.872 -15.655 1.00 98.31 84 ILE A C 1
ATOM 723 O O . ILE A 1 84 ? 3.540 1.226 -16.595 1.00 98.31 84 ILE A O 1
ATOM 727 N N . ILE A 1 85 ? 2.769 -0.407 -15.269 1.00 98.44 85 ILE A N 1
ATOM 728 C CA . ILE A 1 85 ? 3.547 -1.476 -15.916 1.00 98.44 85 ILE A CA 1
ATOM 729 C C . ILE A 1 85 ? 3.244 -1.556 -17.415 1.00 98.44 85 ILE A C 1
ATOM 731 O O . ILE A 1 85 ? 4.175 -1.680 -18.205 1.00 98.44 85 ILE A O 1
ATOM 735 N N . LYS A 1 86 ? 1.974 -1.447 -17.824 1.00 97.81 86 LYS A N 1
ATOM 736 C CA . LYS A 1 86 ? 1.616 -1.449 -19.252 1.00 97.81 86 LYS A CA 1
ATOM 737 C C . LYS A 1 86 ? 2.260 -0.276 -19.986 1.00 97.81 86 LYS A C 1
ATOM 739 O O . LYS A 1 86 ? 2.908 -0.488 -21.003 1.00 97.81 86 LYS A O 1
ATOM 744 N N . PHE A 1 87 ? 2.176 0.927 -19.419 1.00 98.06 87 PHE A N 1
ATOM 745 C CA . PHE A 1 87 ? 2.840 2.092 -20.000 1.00 98.06 87 PHE A CA 1
ATOM 746 C C . PHE A 1 87 ? 4.359 1.932 -20.062 1.00 98.06 87 PHE A C 1
ATOM 748 O O . PHE A 1 87 ? 4.960 2.285 -21.070 1.00 98.06 87 PHE A O 1
ATOM 755 N N . CYS A 1 88 ? 4.992 1.374 -19.028 1.00 98.31 88 CYS A N 1
ATOM 756 C CA . CYS A 1 88 ? 6.427 1.108 -19.043 1.00 98.31 88 CYS A CA 1
ATOM 757 C C . CYS A 1 88 ? 6.818 0.152 -20.176 1.00 98.31 88 CYS A C 1
ATOM 759 O O . CYS A 1 88 ? 7.815 0.412 -20.842 1.00 98.31 88 CYS A O 1
ATOM 761 N N . LEU A 1 89 ? 6.033 -0.902 -20.430 1.00 98.19 89 LEU A N 1
ATOM 762 C CA . LEU A 1 89 ? 6.282 -1.843 -21.528 1.00 98.19 89 LEU A CA 1
ATOM 763 C C . LEU A 1 89 ? 6.150 -1.167 -22.902 1.00 98.19 89 LEU A C 1
ATOM 765 O O . LEU A 1 89 ? 7.006 -1.362 -23.766 1.00 98.19 89 LEU A O 1
ATOM 769 N N . ASP A 1 90 ? 5.128 -0.331 -23.088 1.00 98.19 90 ASP A N 1
ATOM 770 C CA . ASP A 1 90 ? 4.922 0.407 -24.341 1.00 98.19 90 ASP A CA 1
ATOM 771 C C . ASP A 1 90 ? 6.035 1.445 -24.578 1.00 98.19 90 ASP A C 1
ATOM 773 O O . ASP A 1 90 ? 6.564 1.571 -25.687 1.00 98.19 90 ASP A O 1
ATOM 777 N N . ILE A 1 91 ? 6.436 2.165 -23.525 1.00 98.25 91 ILE A N 1
ATOM 778 C CA . ILE A 1 91 ? 7.538 3.134 -23.563 1.00 98.25 91 ILE A CA 1
ATOM 779 C C . ILE A 1 91 ? 8.862 2.425 -23.864 1.00 98.25 91 ILE A C 1
ATOM 781 O O . ILE A 1 91 ? 9.597 2.867 -24.747 1.00 98.25 91 ILE A O 1
ATOM 785 N N . GLU A 1 92 ? 9.158 1.315 -23.182 1.00 98.12 92 GLU A N 1
ATOM 786 C CA . GLU A 1 92 ? 10.358 0.509 -23.427 1.00 98.12 92 GLU A CA 1
ATOM 787 C C . GLU A 1 92 ? 10.410 0.042 -24.887 1.00 98.12 92 GLU A C 1
ATOM 789 O O . GLU A 1 92 ? 11.434 0.194 -25.557 1.00 98.12 92 GLU A O 1
ATOM 794 N N . HIS A 1 93 ? 9.296 -0.481 -25.406 1.00 97.75 93 HIS A N 1
ATOM 795 C CA . HIS A 1 93 ? 9.202 -0.924 -26.791 1.00 97.75 93 HIS A CA 1
ATOM 796 C C . HIS A 1 93 ? 9.437 0.225 -27.781 1.00 97.75 93 HIS A C 1
ATOM 798 O O . HIS A 1 93 ? 10.230 0.088 -28.715 1.00 97.75 93 HIS A O 1
ATOM 804 N N . SER A 1 94 ? 8.811 1.382 -27.554 1.00 97.81 94 SER A N 1
ATOM 805 C CA . SER A 1 94 ? 8.978 2.570 -28.398 1.00 97.81 94 SER A CA 1
ATOM 806 C C . SER A 1 94 ? 10.428 3.068 -28.416 1.00 97.81 94 SER A C 1
ATOM 808 O O . SER A 1 94 ? 10.994 3.307 -29.487 1.00 97.81 94 SER A O 1
ATOM 810 N N . ILE A 1 95 ? 11.074 3.147 -27.247 1.00 97.19 95 ILE A N 1
ATOM 811 C CA . ILE A 1 95 ? 12.489 3.526 -27.129 1.00 97.19 95 ILE A CA 1
ATOM 812 C C . ILE A 1 95 ? 13.374 2.521 -27.871 1.00 97.19 95 ILE A C 1
ATOM 814 O O . ILE A 1 95 ? 14.249 2.930 -28.631 1.00 97.19 95 ILE A O 1
ATOM 818 N N . LYS A 1 96 ? 13.118 1.217 -27.726 1.00 93.75 96 LYS A N 1
ATOM 819 C CA . LYS A 1 96 ? 13.862 0.157 -28.422 1.00 93.75 96 LYS A CA 1
ATOM 820 C C . LYS A 1 96 ? 13.772 0.306 -29.940 1.00 93.75 96 LYS A C 1
ATOM 822 O O . LYS A 1 96 ? 14.795 0.261 -30.617 1.00 93.75 96 LYS A O 1
ATOM 827 N N . LEU A 1 97 ? 12.578 0.565 -30.476 1.00 96.00 97 LEU A N 1
ATOM 828 C CA . LEU A 1 97 ? 12.398 0.831 -31.906 1.00 96.00 97 LEU A CA 1
ATOM 829 C C . LEU A 1 97 ? 13.098 2.115 -32.361 1.00 96.00 97 LEU A C 1
ATOM 831 O O . LEU A 1 97 ? 13.591 2.167 -33.486 1.00 96.00 97 LEU A O 1
ATOM 835 N N . ASN A 1 98 ? 13.115 3.164 -31.535 1.00 92.44 98 ASN A N 1
ATOM 836 C CA . ASN A 1 98 ? 13.848 4.394 -31.843 1.00 92.44 98 ASN A CA 1
ATOM 837 C C . ASN A 1 98 ? 15.355 4.132 -31.917 1.00 92.44 98 ASN A C 1
ATOM 839 O O . ASN A 1 98 ? 15.976 4.496 -32.909 1.00 92.44 98 ASN A O 1
ATOM 843 N N . VAL A 1 99 ? 15.922 3.447 -30.920 1.00 88.25 99 VAL A N 1
ATOM 844 C CA . VAL A 1 99 ? 17.347 3.087 -30.895 1.00 88.25 99 VAL A CA 1
ATOM 845 C C . VAL A 1 99 ? 17.711 2.234 -32.108 1.00 88.25 99 VAL A C 1
ATOM 847 O O . VAL A 1 99 ? 18.640 2.583 -32.828 1.00 88.25 99 VAL A O 1
ATOM 850 N N . MET A 1 100 ? 16.946 1.173 -32.391 1.00 86.81 100 MET A N 1
ATOM 851 C CA . MET A 1 100 ? 17.215 0.299 -33.539 1.00 86.81 100 MET A CA 1
ATOM 852 C C . MET A 1 100 ? 17.173 1.062 -34.863 1.00 86.81 100 MET A C 1
ATOM 854 O O . MET A 1 100 ? 18.082 0.918 -35.670 1.00 86.81 100 MET A O 1
ATOM 858 N N . ARG A 1 101 ? 16.170 1.925 -35.073 1.00 88.44 101 ARG A N 1
ATOM 859 C CA . ARG A 1 101 ? 16.086 2.753 -36.287 1.00 88.44 101 ARG A CA 1
ATOM 860 C C . ARG A 1 101 ? 17.265 3.708 -36.423 1.00 88.44 101 ARG A C 1
ATOM 862 O O . ARG A 1 101 ? 17.784 3.855 -37.524 1.00 88.44 101 ARG A O 1
ATOM 869 N N . SER A 1 102 ? 17.682 4.346 -35.331 1.00 85.06 102 SER A N 1
ATOM 870 C CA . SER A 1 102 ? 18.841 5.239 -35.342 1.00 85.06 102 SER A CA 1
ATOM 871 C C . SER A 1 102 ? 20.121 4.496 -35.714 1.00 85.06 102 SER A C 1
ATOM 873 O O . SER A 1 102 ? 20.872 5.000 -36.537 1.00 85.06 102 SER A O 1
ATOM 875 N N . ILE A 1 103 ? 20.337 3.291 -35.173 1.00 80.06 103 ILE A N 1
ATOM 876 C CA . ILE A 1 103 ? 21.501 2.456 -35.509 1.00 80.06 103 ILE A CA 1
ATOM 877 C C . ILE A 1 103 ? 21.443 2.004 -36.971 1.00 80.06 103 ILE A C 1
ATOM 879 O O . ILE A 1 103 ? 22.412 2.173 -37.696 1.00 80.06 103 ILE A O 1
ATOM 883 N N . THR A 1 104 ? 20.307 1.469 -37.4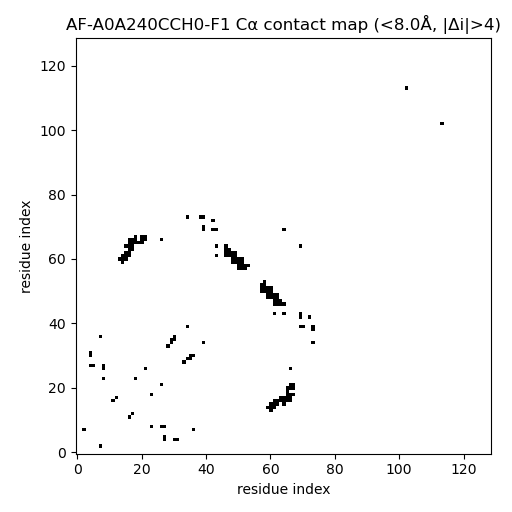30 1.00 81.69 104 THR A N 1
ATOM 884 C CA . THR A 1 104 ? 20.166 0.964 -38.808 1.00 81.69 104 THR A CA 1
ATOM 885 C C . THR A 1 104 ? 20.334 2.059 -39.862 1.00 8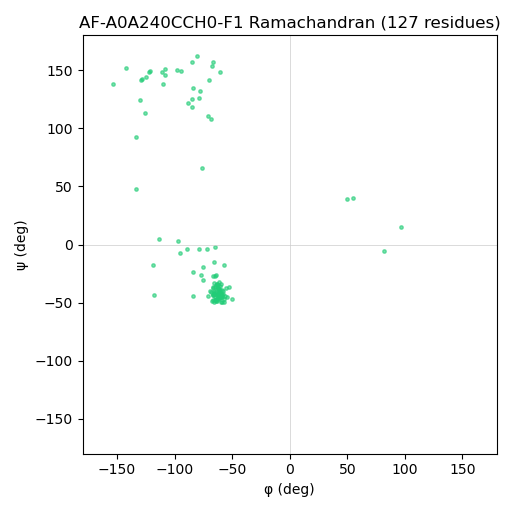1.69 104 THR A C 1
ATOM 887 O O . THR A 1 104 ? 20.847 1.788 -40.942 1.00 81.69 104 THR A O 1
ATOM 890 N N . ASN A 1 105 ? 19.908 3.289 -39.567 1.00 82.00 105 ASN A N 1
ATOM 891 C CA . ASN A 1 105 ? 20.011 4.410 -40.501 1.00 82.00 105 ASN A CA 1
ATOM 892 C C . ASN A 1 105 ? 21.330 5.193 -40.380 1.00 82.00 105 ASN A C 1
ATOM 894 O O . ASN A 1 105 ? 21.534 6.132 -41.151 1.00 82.00 105 ASN A O 1
ATOM 898 N N . MET A 1 106 ? 22.214 4.859 -39.431 1.00 75.31 106 MET A N 1
ATOM 899 C CA . MET A 1 106 ? 23.563 5.423 -39.403 1.00 75.31 106 MET A CA 1
ATOM 900 C C . MET A 1 106 ? 24.343 4.874 -40.597 1.00 75.31 106 MET A C 1
ATOM 902 O O . MET A 1 106 ? 24.712 3.706 -40.642 1.00 75.31 106 MET A O 1
ATOM 906 N N . SER A 1 107 ? 24.588 5.735 -41.580 1.00 64.31 107 SER A N 1
ATOM 907 C CA . SER A 1 107 ? 25.421 5.453 -42.745 1.00 64.31 107 SER A CA 1
ATOM 908 C C . SER A 1 107 ? 26.908 5.500 -42.367 1.00 64.31 107 SER A C 1
ATOM 910 O O . SER A 1 107 ? 27.617 6.406 -42.798 1.00 64.31 107 SER A O 1
ATOM 912 N N . ASN A 1 108 ? 27.364 4.577 -41.521 1.00 62.44 108 ASN A N 1
ATOM 913 C CA . ASN A 1 108 ? 28.790 4.349 -41.286 1.00 62.44 108 ASN A CA 1
ATOM 914 C C . ASN A 1 108 ? 29.187 3.005 -41.895 1.00 62.44 108 ASN A C 1
ATOM 916 O O . ASN A 1 108 ? 28.480 2.014 -41.739 1.00 62.44 108 ASN A O 1
ATOM 920 N N . ASP A 1 109 ? 30.352 2.967 -42.542 1.00 60.03 109 ASP A N 1
ATOM 921 C CA . ASP A 1 109 ? 30.916 1.778 -43.198 1.00 60.03 109 ASP A CA 1
ATOM 922 C C . AS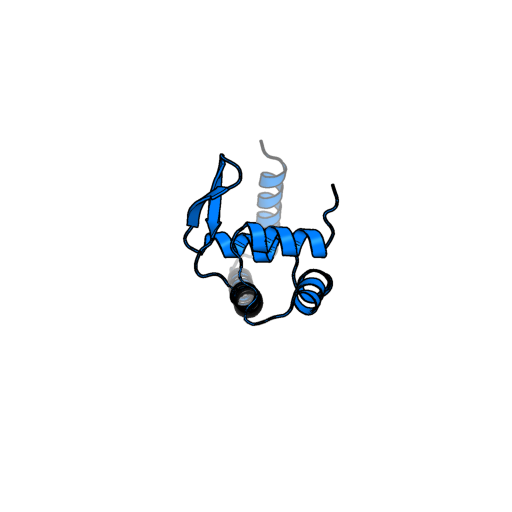P A 1 109 ? 31.262 0.633 -42.216 1.00 60.03 109 ASP A C 1
ATOM 924 O O . ASP A 1 109 ? 31.721 -0.429 -42.635 1.00 60.03 109 ASP A O 1
ATOM 928 N N . ASN A 1 110 ? 31.061 0.827 -40.905 1.00 66.00 110 ASN A N 1
ATOM 929 C CA . ASN A 1 110 ? 31.376 -0.151 -39.868 1.00 66.00 110 ASN A CA 1
ATOM 930 C C . ASN A 1 110 ? 30.222 -0.314 -38.861 1.00 66.00 110 ASN A C 1
ATOM 932 O O . ASN A 1 110 ? 30.132 0.370 -37.843 1.00 66.00 110 ASN A O 1
ATOM 936 N N . GLU A 1 111 ? 29.348 -1.278 -39.142 1.00 65.19 111 GLU A N 1
ATOM 937 C CA . GLU A 1 111 ? 28.096 -1.587 -38.427 1.00 65.19 111 GLU A CA 1
ATOM 938 C C . GLU A 1 111 ? 28.275 -1.884 -36.920 1.00 65.19 111 GLU A C 1
ATOM 940 O O . GLU A 1 111 ? 27.324 -1.824 -36.138 1.00 65.19 111 GLU A O 1
ATOM 945 N N . TYR A 1 112 ? 29.501 -2.192 -36.489 1.00 74.62 112 TYR A N 1
ATOM 946 C CA . TYR A 1 112 ? 29.844 -2.541 -35.108 1.00 74.62 112 TYR A CA 1
ATOM 947 C C . TYR A 1 112 ? 30.346 -1.361 -34.266 1.00 74.62 112 TYR A C 1
ATOM 949 O O . TYR A 1 112 ? 30.525 -1.510 -33.056 1.00 74.62 112 TYR A O 1
ATOM 957 N N . GLU A 1 113 ? 30.560 -0.191 -34.868 1.00 77.38 113 GLU A N 1
ATOM 958 C CA . GLU A 1 113 ? 31.149 0.973 -34.197 1.00 77.38 113 GLU A CA 1
ATOM 959 C C . GLU A 1 113 ? 30.293 1.459 -33.015 1.00 77.38 113 GLU A C 1
ATOM 961 O O . GLU A 1 113 ? 30.809 1.703 -31.927 1.00 77.38 113 GLU A O 1
ATOM 966 N N . VAL A 1 114 ? 28.963 1.481 -33.164 1.00 76.62 114 VAL A N 1
ATOM 967 C CA . VAL A 1 114 ? 28.040 1.839 -32.069 1.00 76.62 114 VAL A CA 1
ATOM 968 C C . VAL A 1 114 ? 28.147 0.869 -30.888 1.00 76.62 114 VAL A C 1
ATOM 970 O O . VAL A 1 114 ? 28.083 1.283 -29.729 1.00 76.62 114 VAL A O 1
ATOM 973 N N . VAL A 1 115 ? 28.322 -0.426 -31.165 1.00 78.44 115 VAL A N 1
ATOM 974 C CA . VAL A 1 115 ? 28.468 -1.452 -30.124 1.00 78.44 115 VAL A CA 1
ATOM 975 C C . VAL A 1 115 ? 29.790 -1.263 -29.379 1.00 78.44 115 VAL A C 1
ATOM 977 O O . VAL A 1 115 ? 29.821 -1.360 -28.153 1.00 78.44 115 VAL A O 1
ATOM 980 N N . GLN A 1 116 ? 30.867 -0.940 -30.100 1.00 81.94 116 GLN A N 1
ATOM 981 C CA . GLN A 1 116 ? 32.166 -0.633 -29.499 1.00 81.94 116 GLN A CA 1
ATOM 982 C C . GLN A 1 116 ? 32.097 0.617 -28.614 1.00 81.94 116 GLN A C 1
ATOM 984 O O . GLN A 1 116 ? 32.482 0.535 -27.450 1.00 81.94 116 GLN A O 1
ATOM 989 N N . LEU A 1 117 ? 31.510 1.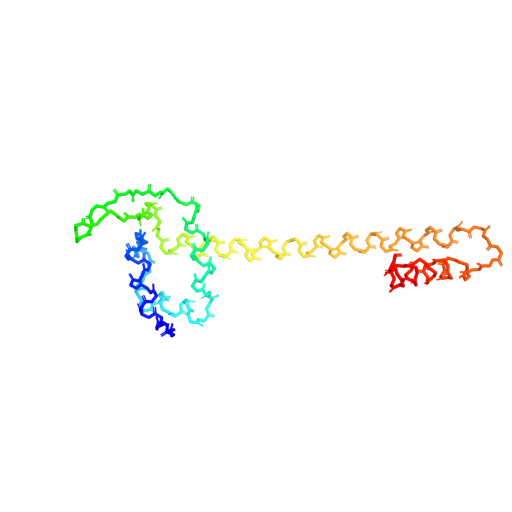716 -29.103 1.00 82.31 117 LEU A N 1
ATOM 990 C CA . LEU A 1 117 ? 31.315 2.950 -28.329 1.00 82.31 117 LEU A CA 1
ATOM 991 C C . LEU A 1 117 ? 30.486 2.718 -27.058 1.00 82.31 117 LEU A C 1
ATOM 993 O O . LEU A 1 117 ? 30.795 3.265 -26.000 1.00 82.31 117 LEU A O 1
ATOM 997 N N . PHE A 1 118 ? 29.452 1.875 -27.127 1.00 82.44 118 PHE A N 1
ATOM 998 C CA . PHE A 1 118 ? 28.660 1.506 -25.954 1.00 82.44 118 PHE A CA 1
ATOM 999 C C . PHE A 1 118 ? 29.482 0.730 -24.915 1.00 82.44 118 PHE A C 1
ATOM 1001 O O . PHE A 1 118 ? 29.420 1.038 -23.722 1.00 82.44 118 PHE A O 1
ATOM 1008 N N . PHE A 1 119 ? 30.272 -0.260 -25.344 1.00 85.31 119 PHE A N 1
ATOM 1009 C CA . PHE A 1 119 ? 31.139 -1.006 -24.432 1.00 85.31 119 PHE A CA 1
ATOM 1010 C C . PHE A 1 119 ? 32.261 -0.139 -23.858 1.00 85.31 119 PHE A C 1
ATOM 1012 O O . PHE A 1 119 ? 32.574 -0.287 -22.679 1.00 85.31 119 PHE A O 1
ATOM 1019 N N . GLU A 1 120 ? 32.832 0.782 -24.635 1.00 87.56 120 GLU A N 1
ATOM 1020 C CA . GLU A 1 120 ? 33.795 1.770 -24.139 1.00 87.56 120 GLU A CA 1
ATOM 1021 C C . GLU A 1 120 ? 33.168 2.685 -23.086 1.00 87.56 120 GLU A C 1
ATOM 1023 O O . GLU A 1 120 ? 33.741 2.842 -22.009 1.00 87.56 120 GLU A O 1
ATOM 1028 N N . TYR A 1 121 ? 31.961 3.205 -23.337 1.00 84.56 121 TYR A N 1
ATOM 1029 C CA . TYR A 1 121 ? 31.202 3.996 -22.367 1.00 84.56 121 TYR A CA 1
ATOM 1030 C C . TYR A 1 121 ? 30.960 3.228 -21.060 1.00 84.56 121 TYR A C 1
ATOM 1032 O O . TYR A 1 121 ? 31.256 3.741 -19.978 1.00 84.56 121 TYR A O 1
ATOM 1040 N N . ILE A 1 122 ? 30.479 1.979 -21.138 1.00 85.62 122 ILE A N 1
ATOM 1041 C CA . ILE A 1 122 ? 30.267 1.141 -19.947 1.00 85.62 122 ILE A CA 1
ATOM 1042 C C . ILE A 1 122 ? 31.581 0.890 -19.212 1.00 85.62 122 ILE A C 1
ATOM 1044 O O . ILE A 1 122 ? 31.622 0.992 -17.986 1.00 85.62 122 ILE A O 1
ATOM 1048 N N . LYS A 1 123 ? 32.652 0.570 -19.941 1.00 84.19 123 LYS A N 1
ATOM 1049 C CA . LYS A 1 123 ? 33.962 0.295 -19.353 1.00 84.19 123 LYS A CA 1
ATOM 1050 C C . LYS A 1 123 ? 34.477 1.525 -18.610 1.00 84.19 123 LYS A C 1
ATOM 1052 O O . LYS A 1 123 ? 34.877 1.386 -17.463 1.00 84.19 123 LYS A O 1
ATOM 1057 N N . HIS A 1 124 ? 34.347 2.714 -19.199 1.00 78.38 124 HIS A N 1
ATOM 1058 C CA . HIS A 1 124 ? 34.717 3.985 -18.577 1.00 78.38 124 HIS A CA 1
ATOM 1059 C C . HIS A 1 124 ? 33.898 4.295 -17.310 1.00 78.38 124 HIS A C 1
ATOM 1061 O O . HIS A 1 124 ? 34.439 4.845 -16.354 1.00 78.38 124 HIS A O 1
ATOM 1067 N N . TYR A 1 125 ? 32.620 3.904 -17.269 1.00 72.25 125 TYR A N 1
ATOM 1068 C CA . TYR A 1 125 ? 31.768 4.022 -16.077 1.00 72.25 125 TYR A CA 1
ATOM 1069 C C . TYR A 1 125 ? 32.077 2.982 -14.990 1.00 72.25 125 TYR A C 1
ATOM 1071 O O . TYR A 1 125 ? 31.876 3.254 -13.809 1.00 72.25 125 TYR A O 1
ATOM 1079 N N . GLN A 1 126 ? 32.546 1.789 -15.365 1.00 65.38 126 GLN A N 1
ATOM 1080 C CA . GLN A 1 126 ? 32.899 0.722 -14.422 1.00 65.38 126 GLN A CA 1
ATOM 1081 C C . GLN A 1 126 ? 34.320 0.858 -13.861 1.00 65.38 126 GLN A C 1
ATOM 1083 O O . GLN A 1 126 ? 34.586 0.340 -12.779 1.00 65.38 126 GLN A O 1
ATOM 1088 N N . THR A 1 127 ? 35.228 1.539 -14.566 1.00 61.06 127 THR A N 1
ATOM 1089 C CA . THR A 1 127 ? 36.615 1.753 -14.121 1.00 61.06 127 THR A CA 1
ATOM 1090 C C . THR A 1 127 ? 36.867 3.093 -13.433 1.00 61.06 127 THR A C 1
ATOM 1092 O O . THR A 1 127 ? 38.017 3.358 -13.086 1.00 61.06 127 THR A O 1
ATOM 1095 N N . GLY A 1 128 ? 35.853 3.936 -13.230 1.00 53.69 128 GLY A N 1
ATOM 1096 C CA . GLY A 1 128 ? 36.078 5.217 -12.565 1.00 53.69 128 GLY A CA 1
ATOM 1097 C C . GLY A 1 128 ? 36.409 5.067 -11.072 1.00 53.69 128 GLY A C 1
ATOM 1098 O O . GLY A 1 128 ? 35.838 4.209 -10.400 1.00 53.69 128 GLY A O 1
ATOM 1099 N N . ILE A 1 129 ? 37.313 5.832 -10.447 1.00 39.00 129 ILE A N 1
ATOM 1100 C CA . ILE A 1 129 ? 37.842 7.179 -10.772 1.00 39.00 129 ILE A CA 1
ATOM 1101 C C . ILE A 1 129 ? 36.974 7.997 -11.729 1.00 39.00 129 ILE A C 1
ATOM 1103 O O . ILE A 1 129 ? 37.152 7.890 -12.961 1.00 39.00 129 ILE A O 1
#

InterPro domains:
  IPR011664 Abortive infection system protein AbiD/AbiF-like [PF07751] (32-120)

Organism: NCBI:txid1294

Sequence (129 aa):
MLLSFKSLIFYMKFKGVEFNHINEFEAIKVLEYKNYYFKLNSYMDNYPKQTVKYQGQFVEKHQNVDFKNLLDLASLDMQLRYIIIKFCLDIEHSIKLNVMRSITNMSNDNEYEVVQLFFEYIKHYQTGI

Foldseek 3Di:
DDQQLLSLVVVLVVQPAAAPPHDSVVSSVCCVPPDPSVQLVVVLVVFDWDWDQDPNDTDIHGPPHYSVVSVVVVVVVVVVVVVVVVVVVVVVVVVVVVVVVVLVPPPDPDSCVVVVVVVVVVVDVVPDD

Secondary structure (DSSP, 8-state):
----HHHHHHHHHHTT-B-SSS-HHHHHHHHHHT--HHHHHHHHTTS-EEEEEETTEEEEEE-S-BHHHHHHHHHHHHHHHHHHHHHHHHHHHHHHHHHHHHHHT---S-TTHHHHHHHHHHHHHHS--